Protein AF-A0ABD2LBG7-F1 (afdb_monomer_lite)

InterPro domains:
  IPR010255 Haem peroxidase superfamily [SSF48113] (36-144)
  IPR019791 Haem peroxidase, animal-type [PF03098] (40-119)
  IPR019791 Haem peroxidase, animal-type [PS50292] (1-147)
  IPR037120 Haem peroxidase domain superfamily, animal type [G3DSA:1.10.640.10] (30-147)

Radius of gyration: 28.67 Å; chains: 1; bounding box: 64×39×95 Å

Structure (mmCIF, N/CA/C/O backbone):
data_AF-A0ABD2LBG7-F1
#
_entry.id   AF-A0ABD2LBG7-F1
#
loop_
_atom_site.group_PDB
_atom_site.id
_atom_site.type_symbol
_atom_site.label_atom_id
_atom_site.label_alt_id
_atom_site.label_comp_id
_atom_site.label_asym_id
_atom_site.label_entity_id
_atom_site.label_seq_id
_atom_site.pdbx_PDB_ins_code
_atom_site.Cartn_x
_atom_site.Cartn_y
_atom_site.Cartn_z
_atom_site.occupancy
_atom_site.B_iso_or_equiv
_atom_site.auth_seq_id
_atom_site.auth_comp_id
_atom_site.auth_asym_id
_atom_site.auth_atom_id
_atom_site.pdbx_PDB_model_num
ATOM 1 N N . MET A 1 1 ? -43.133 27.975 64.925 1.00 41.06 1 MET A N 1
ATOM 2 C CA . MET A 1 1 ? -42.109 26.919 64.779 1.00 41.06 1 MET A CA 1
ATOM 3 C C . MET A 1 1 ? -42.081 26.501 63.318 1.00 41.06 1 MET A C 1
ATOM 5 O O . MET A 1 1 ? -42.948 25.755 62.894 1.00 41.06 1 MET A O 1
ATOM 9 N N . LEU A 1 2 ? -41.168 27.074 62.534 1.00 35.50 2 LEU A N 1
ATOM 10 C CA . LEU A 1 2 ? -40.948 26.740 61.125 1.00 35.50 2 LEU A CA 1
ATOM 11 C C . LEU A 1 2 ? -39.545 26.135 61.035 1.00 35.50 2 LEU A C 1
ATOM 13 O O . LEU A 1 2 ? -38.565 26.854 61.210 1.00 35.50 2 LEU A O 1
ATOM 17 N N . THR A 1 3 ? -39.436 24.826 60.824 1.00 44.94 3 THR A N 1
ATOM 18 C CA . THR A 1 3 ? -38.155 24.173 60.523 1.00 44.94 3 THR A CA 1
ATOM 19 C C . THR A 1 3 ? -37.988 24.130 59.010 1.00 44.94 3 THR A C 1
ATOM 21 O O . THR A 1 3 ? -38.699 23.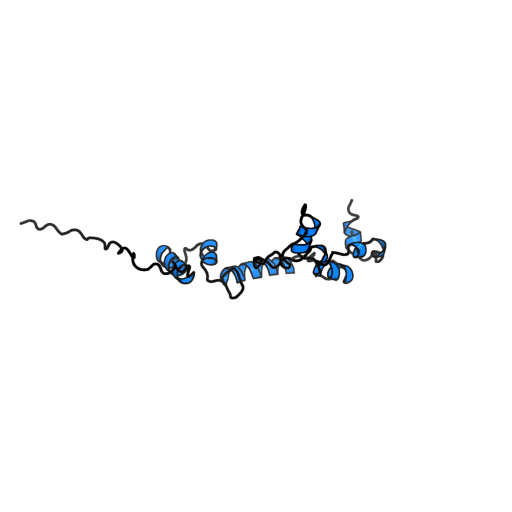397 58.326 1.00 44.94 3 THR A O 1
ATOM 24 N N . GLN A 1 4 ? -37.080 24.949 58.485 1.00 52.00 4 GLN A N 1
ATOM 25 C CA . GLN A 1 4 ? -36.645 24.884 57.089 1.00 52.00 4 GLN A CA 1
ATOM 26 C C . GLN A 1 4 ? -35.816 23.604 56.856 1.00 52.00 4 GLN A C 1
ATOM 28 O O . GLN A 1 4 ? -35.039 23.229 57.738 1.00 52.00 4 GLN A O 1
ATOM 33 N N . PRO A 1 5 ? -35.938 22.933 55.697 1.00 46.22 5 PRO A N 1
ATOM 34 C CA . PRO A 1 5 ? -35.075 21.811 55.349 1.00 46.22 5 PRO A CA 1
ATOM 35 C C . PRO A 1 5 ? -33.684 22.301 54.911 1.00 46.22 5 PRO A C 1
ATOM 37 O O . PRO A 1 5 ? -33.551 23.280 54.178 1.00 46.22 5 PRO A O 1
ATOM 40 N N . LEU A 1 6 ? -32.643 21.608 55.380 1.00 49.94 6 LEU A N 1
ATOM 41 C CA . LEU A 1 6 ? -31.240 21.843 55.021 1.00 49.94 6 LEU A CA 1
ATOM 42 C C . LEU A 1 6 ? -30.986 21.552 53.526 1.00 49.94 6 LEU A C 1
ATOM 44 O O . LEU A 1 6 ? -31.608 20.643 52.971 1.00 49.94 6 LEU A O 1
ATOM 48 N N . PRO A 1 7 ? -30.052 22.262 52.866 1.00 44.69 7 PRO A N 1
ATOM 49 C CA . PRO A 1 7 ? -29.740 22.027 51.460 1.00 44.69 7 PRO A CA 1
ATOM 50 C C . PRO A 1 7 ? -28.982 20.702 51.274 1.00 44.69 7 PRO A C 1
ATOM 52 O O . PRO A 1 7 ? -27.994 20.442 51.963 1.00 44.69 7 PRO A O 1
ATOM 55 N N . MET A 1 8 ? -29.406 19.885 50.301 1.00 45.09 8 MET A N 1
ATOM 56 C CA . MET A 1 8 ? -28.611 18.758 49.802 1.00 45.09 8 MET A CA 1
ATOM 57 C C . MET A 1 8 ? -27.360 19.308 49.111 1.00 45.09 8 MET A C 1
ATOM 59 O O . MET A 1 8 ? -27.427 19.845 48.005 1.00 45.09 8 MET A O 1
ATOM 63 N N . SER A 1 9 ? -26.207 19.178 49.759 1.00 44.44 9 SER A N 1
ATOM 64 C CA . SER A 1 9 ? -24.919 19.373 49.109 1.00 44.44 9 SER A CA 1
ATOM 65 C C . SER A 1 9 ? -24.646 18.177 48.194 1.00 44.44 9 SER A C 1
ATOM 67 O O . SER A 1 9 ? -24.593 17.030 48.636 1.00 44.44 9 SER A O 1
ATOM 69 N N . SER A 1 10 ? -24.484 18.432 46.895 1.00 43.97 10 SER A N 1
ATOM 70 C CA . SER A 1 10 ? -23.942 17.426 45.984 1.00 43.97 10 SER A CA 1
ATOM 71 C C . SER A 1 10 ? -22.507 17.078 46.409 1.00 43.97 10 SER A C 1
ATOM 73 O O . SER A 1 10 ? -21.751 17.966 46.832 1.00 43.97 10 SER A O 1
ATOM 75 N N . PRO A 1 11 ? -22.082 15.807 46.322 1.00 42.75 11 PRO A N 1
ATOM 76 C CA . PRO A 1 11 ? -20.692 15.480 46.570 1.00 42.75 11 PRO A CA 1
ATOM 77 C C . PRO A 1 11 ? -19.848 16.061 45.431 1.00 42.75 11 PRO A C 1
ATOM 79 O O . PRO A 1 11 ? -19.917 15.613 44.288 1.00 42.75 11 PRO A O 1
ATOM 82 N N . ARG A 1 12 ? -19.040 17.079 45.748 1.00 44.69 12 ARG A N 1
ATOM 83 C CA . ARG A 1 12 ? -17.967 17.545 44.864 1.00 44.69 12 ARG A CA 1
ATOM 84 C C . ARG A 1 12 ? -16.980 16.391 44.651 1.00 44.69 12 ARG A C 1
ATOM 86 O O . ARG A 1 12 ? -16.558 15.796 45.649 1.00 44.69 12 ARG A O 1
ATOM 93 N N . PRO A 1 13 ? -16.583 16.071 43.407 1.00 42.66 13 PRO A N 1
ATOM 94 C CA . PRO A 1 13 ? -15.550 15.073 43.181 1.00 42.66 13 PRO A CA 1
ATOM 95 C C . PRO A 1 13 ? -14.270 15.530 43.888 1.00 42.66 13 PRO A C 1
ATOM 97 O O . PRO A 1 13 ? -13.812 16.660 43.703 1.00 42.66 13 PRO A O 1
ATOM 100 N N . ARG A 1 14 ? -13.730 14.670 44.762 1.00 51.94 14 ARG A N 1
ATOM 101 C CA . ARG A 1 14 ? -12.458 14.933 45.441 1.00 51.94 14 ARG A CA 1
ATOM 102 C C . ARG A 1 14 ? -11.378 15.116 44.384 1.00 51.94 14 ARG A C 1
ATOM 104 O O . ARG A 1 14 ? -11.233 14.288 43.490 1.00 51.94 14 ARG A O 1
ATOM 111 N N . SER A 1 15 ? -10.609 16.184 44.538 1.00 42.59 15 SER A N 1
ATOM 112 C CA . SER A 1 15 ? -9.355 16.408 43.833 1.00 42.59 15 SER A CA 1
ATOM 113 C C . SER A 1 15 ? -8.446 15.189 43.995 1.00 42.59 15 SER A C 1
ATOM 115 O O . SER A 1 15 ? -7.925 14.939 45.084 1.00 42.59 15 SER A O 1
ATOM 117 N N . VAL A 1 16 ? -8.247 14.437 42.915 1.00 52.16 16 VAL A N 1
ATOM 118 C CA . VAL A 1 16 ? -7.185 13.432 42.821 1.00 52.16 16 VAL A CA 1
ATOM 119 C C . VAL A 1 16 ? -5.896 14.179 42.485 1.00 52.16 16 VAL A C 1
ATOM 121 O O . VAL A 1 16 ? -5.485 14.265 41.335 1.00 52.16 16 VAL A O 1
ATOM 124 N N . LEU A 1 17 ? -5.287 14.789 43.499 1.00 46.50 17 LEU A N 1
ATOM 125 C CA . LEU A 1 17 ? -3.921 15.304 43.435 1.00 46.50 17 LEU A CA 1
ATOM 126 C C . LEU A 1 17 ? -3.098 14.508 44.439 1.00 46.50 17 LEU A C 1
ATOM 128 O O . LEU A 1 17 ? -3.172 14.741 45.642 1.00 46.50 17 LEU A O 1
ATOM 132 N N . GLY A 1 18 ? -2.369 13.516 43.932 1.00 39.38 18 GLY A N 1
ATOM 133 C CA . GLY A 1 18 ? -1.541 12.656 44.767 1.00 39.38 18 GLY A CA 1
ATOM 134 C C . GLY A 1 18 ? -1.077 11.379 44.081 1.00 39.38 18 GLY A C 1
ATOM 135 O O . GLY A 1 18 ? -1.353 10.310 44.599 1.00 39.38 18 GLY A O 1
ATOM 136 N N . THR A 1 19 ? -0.425 11.503 42.921 1.00 35.03 19 THR A N 1
ATOM 137 C CA . THR A 1 19 ? 0.707 10.675 42.456 1.00 35.03 19 THR A CA 1
ATOM 138 C C . THR A 1 19 ? 1.022 11.077 41.021 1.00 35.03 19 THR A C 1
ATOM 140 O O . THR A 1 19 ? 0.230 10.811 40.119 1.00 35.03 19 THR A O 1
ATOM 143 N N . GLU A 1 20 ? 2.197 11.656 40.787 1.00 46.88 20 GLU A N 1
ATOM 144 C CA . GLU A 1 20 ? 2.800 11.737 39.455 1.00 46.88 20 GLU A CA 1
ATOM 145 C C . GLU A 1 20 ? 3.270 10.346 39.003 1.00 46.88 20 GLU A C 1
ATOM 147 O O . GLU A 1 20 ? 4.453 10.036 38.894 1.00 46.88 20 GLU A O 1
ATOM 152 N N . ARG A 1 21 ? 2.309 9.458 38.761 1.00 44.53 21 ARG A N 1
ATOM 153 C CA . ARG A 1 21 ? 2.499 8.269 37.944 1.00 44.53 21 ARG A CA 1
ATOM 154 C C . ARG A 1 21 ? 1.680 8.521 36.703 1.00 44.53 21 ARG A C 1
ATOM 156 O O . ARG A 1 21 ? 0.461 8.494 36.792 1.00 44.53 21 ARG A O 1
ATOM 163 N N . SER A 1 22 ? 2.385 8.843 35.615 1.00 44.97 22 SER A N 1
ATOM 164 C CA . SER A 1 22 ? 1.952 8.769 34.217 1.00 44.97 22 SER A CA 1
ATOM 165 C C . SER A 1 22 ? 0.453 8.521 34.082 1.00 44.97 22 SER A C 1
ATOM 167 O O . SER A 1 22 ? 0.008 7.398 34.321 1.00 44.97 22 SER A O 1
ATOM 169 N N . LEU A 1 23 ? -0.303 9.563 33.715 1.00 48.47 23 LEU A N 1
ATOM 170 C CA . LEU A 1 23 ? -1.633 9.418 33.129 1.00 48.47 23 LEU A CA 1
ATOM 171 C C . LEU A 1 23 ? -1.524 8.344 32.053 1.00 48.47 23 LEU A C 1
ATOM 173 O O . LEU A 1 23 ? -1.056 8.587 30.941 1.00 48.47 23 LEU A O 1
ATOM 177 N N . ARG A 1 24 ? -1.854 7.120 32.442 1.00 52.84 24 ARG A N 1
ATOM 178 C CA . ARG A 1 24 ? -1.805 5.974 31.570 1.00 52.84 24 ARG A CA 1
ATOM 179 C C . ARG A 1 24 ? -2.932 6.225 30.597 1.00 52.84 24 ARG A C 1
ATOM 181 O O . ARG A 1 24 ? -4.097 6.267 30.982 1.00 52.84 24 ARG A O 1
ATOM 188 N N . THR A 1 25 ? -2.570 6.457 29.349 1.00 56.75 25 THR A N 1
ATOM 189 C CA . THR A 1 25 ? -3.454 6.479 28.188 1.00 56.75 25 THR A CA 1
ATOM 190 C C . THR A 1 25 ? -4.012 5.073 27.946 1.00 56.75 25 THR A C 1
ATOM 192 O O . THR A 1 25 ? -3.853 4.487 26.878 1.00 56.75 25 THR A O 1
ATOM 195 N N . ASP A 1 26 ? -4.620 4.470 28.967 1.00 70.56 26 ASP A N 1
ATOM 196 C CA . ASP A 1 26 ? -5.251 3.172 28.848 1.00 70.56 26 ASP A CA 1
ATOM 197 C C . ASP A 1 26 ? -6.556 3.387 28.081 1.00 70.56 26 ASP A C 1
ATOM 199 O O . ASP A 1 26 ? -7.552 3.855 28.631 1.00 70.56 26 ASP A O 1
ATOM 203 N N . ALA A 1 27 ? -6.538 3.031 26.796 1.00 70.56 27 ALA A N 1
ATOM 204 C CA . ALA A 1 27 ? -7.692 2.993 25.893 1.00 70.56 27 ALA A CA 1
ATOM 205 C C . ALA A 1 27 ? -8.957 2.415 26.568 1.00 70.56 27 ALA A C 1
ATOM 207 O O . ALA A 1 27 ? -10.061 2.920 26.399 1.00 70.56 27 ALA A O 1
ATOM 208 N N . PHE A 1 28 ? -8.766 1.421 27.442 1.00 74.69 28 PHE A N 1
ATOM 209 C CA . PHE A 1 28 ? -9.814 0.824 28.267 1.00 74.69 28 PHE A CA 1
ATOM 210 C C . PHE A 1 28 ? -10.516 1.818 29.207 1.00 74.69 28 PHE A C 1
ATOM 212 O O . PHE A 1 28 ? -11.741 1.829 29.289 1.00 74.69 28 PHE A O 1
ATOM 219 N N . PHE A 1 29 ? -9.757 2.661 29.910 1.00 80.25 29 PHE A N 1
ATOM 220 C CA . PHE A 1 29 ? -10.312 3.621 30.866 1.00 80.25 29 PHE A CA 1
ATOM 221 C C . PHE A 1 29 ? -11.075 4.736 30.146 1.00 80.25 29 PHE A C 1
ATOM 223 O O . PHE A 1 29 ? -12.136 5.161 30.599 1.00 80.25 29 PHE A O 1
ATOM 230 N N . LEU A 1 30 ? -10.553 5.172 28.996 1.00 79.38 30 LEU A N 1
ATOM 231 C CA . LEU A 1 30 ? -11.195 6.179 28.158 1.00 79.38 30 LEU A CA 1
ATOM 232 C C . LEU A 1 30 ? -12.498 5.653 27.545 1.00 79.38 30 LEU A C 1
ATOM 234 O O . LEU A 1 30 ? -13.516 6.336 27.616 1.00 79.38 30 LEU A O 1
ATOM 238 N N . PHE A 1 31 ? -12.490 4.427 27.015 1.00 80.75 31 PHE A N 1
AT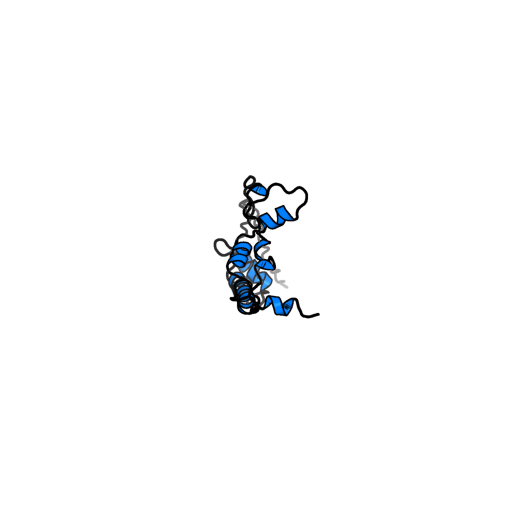OM 239 C CA . PHE A 1 31 ? -13.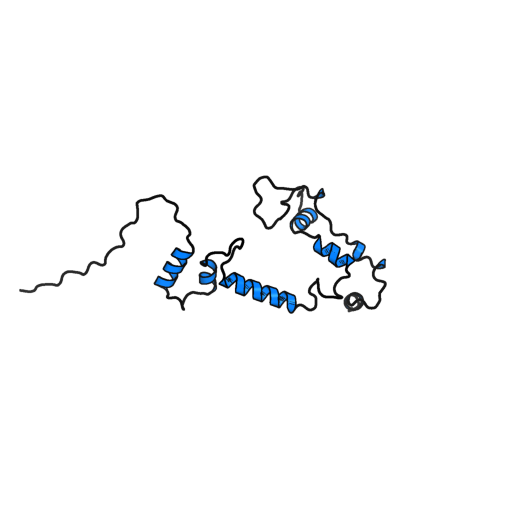694 3.772 26.509 1.00 80.75 31 PHE A CA 1
ATOM 240 C C . PHE A 1 31 ? -14.756 3.646 27.607 1.00 80.75 31 PHE A C 1
ATOM 242 O O . PHE A 1 31 ? -15.886 4.084 27.418 1.00 80.75 31 PHE A O 1
ATOM 249 N N . GLN A 1 32 ? -14.384 3.151 28.793 1.00 81.25 32 GLN A N 1
ATOM 250 C CA . GLN A 1 32 ? -15.310 3.026 29.922 1.00 81.25 32 GLN A CA 1
ATOM 251 C C . GLN A 1 32 ? -15.917 4.375 30.335 1.00 81.25 32 GLN A C 1
ATOM 253 O O . GLN A 1 32 ? -17.112 4.449 30.626 1.00 81.25 32 GLN A O 1
ATOM 258 N N . LEU A 1 33 ? -15.111 5.441 30.356 1.00 84.06 33 LEU A N 1
ATOM 259 C CA . LEU A 1 33 ? -15.574 6.785 30.685 1.00 84.06 33 LEU A CA 1
ATOM 260 C C . LEU A 1 33 ? -16.593 7.290 29.655 1.00 84.06 33 LEU A C 1
ATOM 262 O O . LEU A 1 33 ? -17.676 7.721 30.038 1.00 84.06 33 LEU A O 1
ATOM 266 N N . ILE A 1 34 ? -16.275 7.194 28.360 1.00 83.31 34 ILE A N 1
ATOM 267 C CA . ILE A 1 34 ? -17.156 7.648 27.271 1.00 83.31 34 ILE A CA 1
ATOM 268 C C . ILE A 1 34 ? -18.480 6.875 27.297 1.00 83.31 34 ILE A C 1
ATOM 270 O O . ILE A 1 34 ? -19.549 7.486 27.294 1.00 83.31 34 ILE A O 1
ATOM 274 N N . CYS A 1 35 ? -18.421 5.548 27.429 1.00 83.38 35 CYS A N 1
ATOM 275 C CA . CYS A 1 35 ? -19.603 4.695 27.555 1.00 83.38 35 CYS A CA 1
ATOM 276 C C . CYS A 1 35 ? -20.461 5.052 28.774 1.00 83.38 35 CYS A C 1
ATOM 278 O O . CYS A 1 35 ? -21.681 4.936 28.709 1.00 83.38 35 CYS A O 1
ATOM 280 N N . SER A 1 36 ? -19.853 5.503 29.876 1.00 85.19 36 SER A N 1
ATOM 281 C CA . SER A 1 36 ? -20.588 5.920 31.073 1.00 85.19 36 SER A CA 1
ATOM 282 C C . SER A 1 36 ? -21.305 7.265 30.916 1.00 85.19 36 SER A C 1
ATOM 284 O O . SER A 1 36 ? -22.291 7.483 31.616 1.00 85.19 36 SER A O 1
ATOM 286 N N . PHE A 1 37 ? -20.810 8.172 30.069 1.00 84.12 37 PHE A N 1
ATOM 287 C CA . PHE A 1 37 ? -21.421 9.491 29.856 1.00 84.12 37 PHE A CA 1
ATOM 288 C C . PHE A 1 37 ? -22.525 9.470 28.798 1.00 84.12 37 PHE A C 1
ATOM 290 O O . PHE A 1 37 ? -23.550 10.118 28.989 1.00 84.12 37 PHE A O 1
ATOM 297 N N . TYR A 1 38 ? -22.309 8.740 27.703 1.00 84.06 38 TYR A N 1
ATOM 298 C CA . TYR A 1 38 ? -23.206 8.744 26.544 1.00 84.06 38 TYR A CA 1
ATOM 299 C C . TYR A 1 38 ? -24.040 7.465 26.416 1.00 84.06 38 TYR A C 1
ATOM 301 O O . TYR A 1 38 ? -25.082 7.484 25.783 1.00 84.06 38 TYR A O 1
ATOM 309 N N . GLY A 1 39 ? -23.632 6.360 27.047 1.00 84.19 39 GLY A N 1
ATOM 310 C CA . GLY A 1 39 ? -24.199 5.040 26.773 1.00 84.19 39 GLY A CA 1
ATOM 311 C C . GLY A 1 39 ? -23.555 4.386 25.546 1.00 84.19 39 GLY A C 1
ATOM 312 O O . GLY A 1 39 ? -22.988 5.051 24.687 1.00 84.19 39 GLY A O 1
ATOM 313 N N . LEU A 1 40 ? -23.609 3.053 25.468 1.00 81.75 40 LEU A N 1
ATOM 314 C CA . LEU A 1 40 ? -22.897 2.287 24.431 1.00 81.75 40 LEU A CA 1
ATOM 315 C C . LEU A 1 40 ? -23.407 2.547 23.006 1.00 81.75 40 LEU A C 1
ATOM 317 O O . LEU A 1 40 ? -22.629 2.479 22.062 1.00 81.75 40 LEU A O 1
ATOM 321 N N . ASN A 1 41 ? -24.704 2.816 22.854 1.00 87.62 41 ASN A N 1
ATOM 322 C CA . ASN A 1 41 ? -25.349 2.917 21.544 1.00 87.62 41 ASN A CA 1
ATOM 323 C C . ASN A 1 41 ? -25.262 4.320 20.926 1.00 87.62 41 ASN A C 1
ATOM 325 O O . ASN A 1 41 ? -25.553 4.465 19.743 1.00 87.62 41 ASN A O 1
ATOM 329 N N . ASP A 1 42 ? -24.843 5.319 21.704 1.00 90.56 42 ASP A N 1
ATOM 330 C CA . ASP A 1 42 ? -24.787 6.723 21.281 1.00 90.56 42 ASP A CA 1
ATOM 331 C C . ASP A 1 42 ? -23.348 7.185 20.984 1.00 90.56 42 ASP A C 1
ATOM 333 O O . ASP A 1 42 ? -23.085 8.374 20.807 1.00 90.56 42 ASP A O 1
ATOM 337 N N . ILE A 1 43 ? -22.391 6.251 20.936 1.00 88.75 43 ILE A N 1
ATOM 338 C CA . ILE A 1 43 ? -21.000 6.541 20.577 1.00 88.75 43 ILE A CA 1
ATOM 339 C C . ILE A 1 43 ? -20.848 6.491 19.060 1.00 88.75 43 ILE A C 1
ATOM 341 O O . ILE A 1 43 ? -21.044 5.448 18.435 1.00 88.75 43 ILE A O 1
ATOM 345 N N . ASP A 1 44 ? -20.401 7.600 18.476 1.00 91.06 44 ASP A N 1
ATOM 346 C CA . ASP A 1 44 ? -20.021 7.652 17.068 1.00 91.06 44 ASP A CA 1
ATOM 347 C C . ASP A 1 44 ? -18.948 6.608 16.741 1.00 91.06 44 ASP A C 1
ATOM 349 O O . ASP A 1 44 ? -17.919 6.521 17.417 1.00 91.06 44 ASP A O 1
ATOM 353 N N . LEU A 1 45 ? -19.130 5.883 15.631 1.00 92.75 45 LEU A N 1
ATOM 354 C CA . LEU A 1 45 ? -18.189 4.861 15.153 1.00 92.75 45 LEU A CA 1
ATOM 355 C C . LEU A 1 45 ? -16.740 5.361 15.119 1.00 92.75 45 LEU A C 1
ATOM 357 O O . LEU A 1 45 ? -15.819 4.628 15.476 1.00 92.75 45 LEU A O 1
ATOM 361 N N . TYR A 1 46 ? -16.534 6.606 14.683 1.00 92.81 46 TYR A N 1
ATOM 362 C CA . TYR A 1 46 ? -15.197 7.178 14.583 1.00 92.81 46 TYR A CA 1
ATOM 363 C C . TYR A 1 46 ? -14.532 7.316 15.959 1.00 92.81 46 TYR A C 1
ATOM 365 O O . TYR A 1 46 ? -13.390 6.903 16.143 1.00 92.81 46 TYR A O 1
ATOM 373 N N . VAL A 1 47 ? -15.268 7.847 16.939 1.00 90.62 47 VAL A N 1
ATOM 374 C CA . VAL A 1 47 ? -14.783 7.999 18.315 1.00 90.62 47 VAL A CA 1
ATOM 375 C C . VAL A 1 47 ? -14.566 6.626 18.940 1.00 90.62 47 VAL A C 1
ATOM 377 O O . VAL A 1 47 ? -13.481 6.369 19.457 1.00 90.62 47 VAL A O 1
ATOM 380 N N . GLY A 1 48 ? -15.553 5.732 18.828 1.00 89.56 48 GLY A N 1
ATOM 381 C CA . GLY A 1 48 ? -15.495 4.370 19.355 1.00 89.56 48 GLY A CA 1
ATOM 382 C C . GLY A 1 48 ? -14.281 3.598 18.843 1.00 89.56 48 GLY A C 1
ATOM 383 O O . GLY A 1 48 ? -13.508 3.075 19.640 1.00 89.56 48 GLY A O 1
ATOM 384 N N . GLY A 1 49 ? -14.044 3.603 17.530 1.00 91.75 49 GLY A N 1
ATOM 385 C CA . GLY A 1 49 ? -12.909 2.895 16.937 1.00 91.75 49 GLY A CA 1
ATOM 386 C C . GLY A 1 49 ? -11.539 3.483 17.299 1.00 91.75 49 GLY A C 1
ATOM 387 O O . GLY A 1 49 ? -10.565 2.735 17.386 1.00 91.75 49 GLY A O 1
ATOM 388 N N . LEU A 1 50 ? -11.439 4.795 17.552 1.00 90.38 50 LEU A N 1
ATOM 389 C CA . LEU A 1 50 ? -10.185 5.435 17.980 1.00 90.38 50 LEU A CA 1
ATOM 390 C C . LEU A 1 50 ? -9.801 5.108 19.425 1.00 90.38 50 LEU A C 1
ATOM 392 O O . LEU A 1 50 ? -8.614 5.101 19.752 1.00 90.38 50 LEU A O 1
ATOM 396 N N . VAL A 1 51 ? -10.787 4.872 20.291 1.00 90.25 51 VAL A N 1
ATOM 397 C CA . VAL A 1 51 ? -10.547 4.572 21.710 1.00 90.25 51 VAL A CA 1
ATOM 398 C C . VAL A 1 51 ? -10.416 3.076 21.989 1.00 90.25 51 VAL A C 1
ATOM 400 O O . VAL A 1 51 ? -10.155 2.687 23.126 1.00 90.25 51 VAL A O 1
ATOM 403 N N . GLU A 1 52 ? -10.568 2.222 20.978 1.00 89.31 52 GLU A N 1
ATOM 404 C CA . GLU A 1 52 ? -10.261 0.802 21.105 1.00 89.31 52 GLU A CA 1
ATOM 405 C C . GLU A 1 52 ? -8.763 0.566 21.305 1.00 89.31 52 GLU A C 1
ATOM 407 O O . GLU A 1 52 ? -7.899 1.246 20.749 1.00 89.31 52 GLU A O 1
ATOM 412 N N . LYS A 1 53 ? -8.433 -0.471 22.077 1.00 90.62 53 LYS A N 1
ATOM 413 C CA . LYS A 1 53 ? -7.046 -0.909 22.226 1.00 90.62 53 LYS A CA 1
ATOM 414 C C . LYS A 1 53 ? -6.532 -1.464 20.887 1.00 90.62 53 LYS A C 1
ATOM 416 O O . LYS A 1 53 ? -7.148 -2.398 20.369 1.00 90.62 53 LYS A O 1
ATOM 421 N N . PRO A 1 54 ? -5.384 -0.987 20.368 1.00 92.50 54 PRO A N 1
ATOM 422 C CA . PRO A 1 54 ? -4.811 -1.532 19.145 1.00 92.50 54 PRO A CA 1
ATOM 423 C C . PRO A 1 54 ? -4.483 -3.026 19.246 1.00 92.50 54 PRO A C 1
ATOM 425 O O . PRO A 1 54 ? -4.062 -3.515 20.302 1.00 92.50 54 PRO A O 1
ATOM 428 N N . LEU A 1 55 ? -4.637 -3.744 18.131 1.00 93.75 55 LEU A N 1
ATOM 429 C CA . LEU A 1 55 ? -4.146 -5.119 18.002 1.00 93.75 55 LEU A CA 1
ATOM 430 C C . LEU A 1 55 ? -2.608 -5.154 18.077 1.00 93.75 55 LEU A C 1
ATOM 432 O O . LEU A 1 55 ? -1.927 -4.167 17.796 1.00 93.75 55 LEU A O 1
ATOM 436 N N . ILE A 1 56 ? -2.038 -6.306 18.446 1.00 93.38 56 ILE A N 1
ATOM 437 C CA . ILE A 1 56 ? -0.580 -6.476 18.547 1.00 93.38 56 ILE A CA 1
ATOM 438 C C . ILE A 1 56 ? 0.059 -6.198 17.180 1.00 93.38 56 ILE A C 1
ATOM 440 O O . ILE A 1 56 ? -0.252 -6.866 16.199 1.00 93.38 56 ILE A O 1
ATOM 444 N N . GLY A 1 57 ? 0.954 -5.208 17.125 1.00 90.00 57 GLY A N 1
ATOM 445 C CA . GLY A 1 57 ? 1.630 -4.797 15.890 1.00 90.00 57 GLY A CA 1
ATOM 446 C C . GLY A 1 57 ? 0.785 -3.939 14.940 1.00 90.00 57 GLY A C 1
ATOM 447 O O . GLY A 1 57 ? 1.260 -3.611 13.856 1.00 90.00 57 GLY A O 1
ATOM 448 N N . ALA A 1 58 ? -0.433 -3.552 15.327 1.00 91.88 58 ALA A N 1
ATOM 449 C CA . ALA A 1 58 ? -1.302 -2.671 14.556 1.00 91.88 58 ALA A CA 1
ATOM 450 C C . ALA A 1 58 ? -1.406 -1.279 15.193 1.00 91.88 58 ALA A C 1
ATOM 452 O O . ALA A 1 58 ? -1.073 -1.071 16.359 1.00 91.88 58 ALA A O 1
ATOM 453 N N . LEU A 1 59 ? -1.915 -0.323 14.415 1.00 92.12 59 LEU A N 1
ATOM 454 C CA . LEU A 1 59 ? -2.220 1.032 14.886 1.00 92.12 59 LEU A CA 1
ATOM 455 C C . LEU A 1 59 ? -3.689 1.213 15.290 1.00 92.12 59 LEU A C 1
ATOM 457 O O . LEU A 1 59 ? -4.037 2.239 15.861 1.00 92.12 59 LEU A O 1
ATOM 461 N N . VAL A 1 60 ? -4.543 0.234 14.985 1.00 95.00 60 VAL A N 1
ATOM 462 C CA . VAL A 1 60 ? -5.997 0.313 15.164 1.00 95.00 60 VAL A CA 1
ATOM 463 C C . VAL A 1 60 ? -6.528 -0.876 15.959 1.00 95.00 60 VAL A C 1
ATOM 465 O O . VAL A 1 60 ? -5.914 -1.950 15.981 1.00 95.00 60 VAL A O 1
ATOM 468 N N . GLY A 1 61 ? -7.664 -0.664 16.626 1.00 94.81 61 GLY A N 1
ATOM 469 C CA . GLY A 1 61 ? -8.397 -1.702 17.343 1.00 94.81 61 GLY A CA 1
ATOM 470 C C . GLY A 1 61 ? -9.170 -2.662 16.428 1.00 94.81 61 GLY A C 1
ATOM 471 O O . GLY A 1 61 ? -9.156 -2.501 15.202 1.00 94.81 61 GLY A O 1
ATOM 472 N N . PRO A 1 62 ? -9.823 -3.687 17.006 1.00 96.00 62 PRO A N 1
ATOM 473 C CA . PRO A 1 62 ? -10.542 -4.722 16.264 1.00 96.00 62 PRO A CA 1
ATOM 474 C C . PRO A 1 62 ? -11.588 -4.198 15.271 1.00 96.00 62 PRO A C 1
ATOM 476 O O . PRO A 1 62 ? -11.663 -4.709 14.152 1.00 96.00 62 PRO A O 1
ATOM 479 N N . THR A 1 63 ? -12.369 -3.179 15.637 1.00 95.62 63 THR A N 1
ATOM 480 C CA . THR A 1 63 ? -13.462 -2.675 14.792 1.00 95.62 63 THR A CA 1
ATOM 481 C C . THR A 1 63 ? -12.916 -2.010 13.538 1.00 95.62 63 THR A C 1
ATOM 483 O O . THR A 1 63 ? -13.290 -2.372 12.422 1.00 95.62 63 THR A O 1
ATOM 486 N N . PHE A 1 64 ? -11.961 -1.090 13.686 1.00 97.50 64 PHE A N 1
ATOM 487 C CA . PHE A 1 64 ? -11.308 -0.465 12.537 1.00 97.50 64 PHE A CA 1
ATOM 488 C C . PHE A 1 64 ? -10.453 -1.446 11.738 1.00 97.50 64 PHE A C 1
ATOM 490 O O . PHE A 1 64 ? -10.437 -1.348 10.515 1.00 97.50 64 PHE A O 1
ATOM 497 N N . ALA A 1 65 ? -9.799 -2.425 12.372 1.00 97.69 65 ALA A N 1
ATOM 498 C CA . ALA A 1 65 ? -9.097 -3.480 11.643 1.00 97.69 65 ALA A CA 1
ATOM 499 C C . ALA A 1 65 ? -10.050 -4.265 10.723 1.00 97.69 65 ALA A C 1
ATOM 501 O O . ALA A 1 65 ? -9.713 -4.516 9.566 1.00 97.69 65 ALA A O 1
ATOM 502 N N . CYS A 1 66 ? -11.251 -4.597 11.212 1.00 98.00 66 CYS A N 1
ATOM 503 C CA . CYS A 1 66 ? -12.291 -5.260 10.427 1.00 98.00 66 CYS A CA 1
ATOM 504 C C . CYS A 1 66 ? -12.766 -4.381 9.261 1.00 98.00 66 CYS A C 1
ATOM 506 O O . CYS A 1 66 ? -12.702 -4.805 8.109 1.00 98.00 66 CYS A O 1
ATOM 508 N N . ILE A 1 67 ? -13.173 -3.140 9.543 1.00 98.38 67 ILE A N 1
ATOM 509 C CA . ILE A 1 67 ? -13.731 -2.225 8.535 1.00 98.38 67 ILE A CA 1
ATOM 510 C C . ILE A 1 67 ? -12.694 -1.885 7.458 1.00 98.38 67 ILE A C 1
ATOM 512 O O . ILE A 1 67 ? -12.978 -2.004 6.267 1.00 98.38 67 ILE A O 1
ATOM 516 N N . ILE A 1 68 ? -11.480 -1.491 7.858 1.00 98.25 68 ILE A N 1
ATOM 517 C CA . ILE A 1 68 ? -10.401 -1.140 6.925 1.00 98.25 68 ILE A CA 1
ATOM 518 C C . ILE A 1 68 ? -9.991 -2.372 6.113 1.00 98.25 68 ILE A C 1
ATOM 520 O O . ILE A 1 68 ? -9.831 -2.280 4.896 1.00 98.25 68 I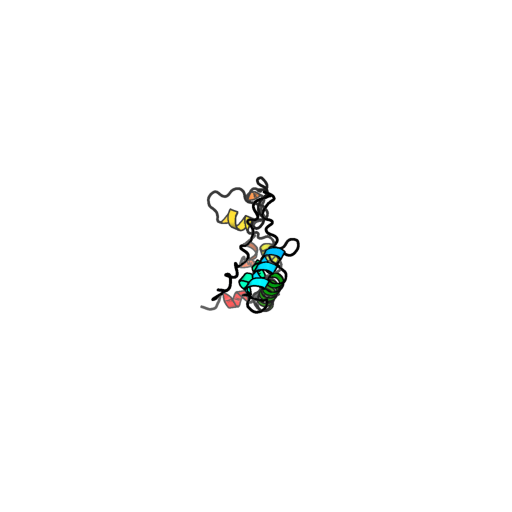LE A O 1
ATOM 524 N N . GLY A 1 69 ? -9.841 -3.529 6.765 1.00 98.12 69 GLY A N 1
ATOM 525 C CA . GLY A 1 69 ? -9.445 -4.772 6.110 1.00 98.12 69 GLY A CA 1
ATOM 526 C C . GLY A 1 69 ? -10.466 -5.251 5.079 1.00 98.12 69 GLY A C 1
ATOM 527 O O . GLY A 1 69 ? -10.090 -5.558 3.947 1.00 98.12 69 GLY A O 1
ATOM 528 N N . ASP A 1 70 ? -11.752 -5.273 5.438 1.00 98.56 70 ASP A N 1
ATOM 529 C CA . ASP A 1 70 ? -12.831 -5.662 4.527 1.00 98.56 70 ASP A CA 1
ATOM 530 C C . ASP A 1 70 ? -12.946 -4.682 3.353 1.00 98.56 70 ASP A C 1
ATOM 532 O O . ASP A 1 70 ? -13.000 -5.105 2.197 1.00 98.56 70 ASP A O 1
ATOM 536 N N . GLN A 1 71 ? -12.878 -3.372 3.613 1.00 98.62 71 GLN A N 1
ATOM 537 C CA . GLN A 1 71 ? -12.943 -2.371 2.552 1.00 98.62 71 GLN A CA 1
ATOM 538 C C . GLN A 1 71 ? -11.761 -2.478 1.580 1.00 98.62 71 GLN A C 1
ATOM 540 O O . GLN A 1 71 ? -11.975 -2.499 0.368 1.00 98.62 71 GLN A O 1
ATOM 545 N N . LEU A 1 72 ? -10.522 -2.586 2.075 1.00 98.44 72 LEU A N 1
ATOM 546 C CA . LEU A 1 72 ? -9.342 -2.733 1.215 1.00 98.44 72 LEU A CA 1
ATOM 547 C C . LEU A 1 72 ? -9.376 -4.041 0.418 1.00 98.44 72 LEU A C 1
ATOM 549 O O . LEU A 1 72 ? -9.011 -4.048 -0.758 1.00 98.44 72 LEU A O 1
ATOM 553 N N . LYS A 1 73 ? -9.857 -5.135 1.025 1.00 98.56 73 LYS A N 1
ATOM 554 C CA . LYS A 1 73 ? -10.052 -6.413 0.334 1.00 98.56 73 LYS A CA 1
ATOM 555 C C . LYS A 1 73 ? -11.055 -6.276 -0.809 1.00 98.56 73 LYS A C 1
ATOM 557 O O . LYS A 1 73 ? -10.744 -6.678 -1.924 1.00 98.56 73 LYS A O 1
ATOM 562 N N . ARG A 1 74 ? -12.229 -5.691 -0.559 1.00 98.56 74 ARG A N 1
ATOM 563 C CA . ARG A 1 74 ? -13.257 -5.488 -1.593 1.00 98.56 74 ARG A CA 1
ATOM 564 C C . ARG A 1 74 ? -12.765 -4.585 -2.718 1.00 98.56 74 ARG A C 1
ATOM 566 O O . ARG A 1 74 ? -13.029 -4.884 -3.876 1.00 98.56 74 ARG A O 1
ATOM 573 N N . THR A 1 75 ? -12.025 -3.524 -2.394 1.00 98.44 75 THR A N 1
ATOM 574 C CA . THR A 1 75 ? -11.423 -2.641 -3.403 1.00 98.44 75 THR A CA 1
ATOM 575 C C . THR A 1 75 ? -10.430 -3.399 -4.282 1.00 98.44 75 THR A C 1
ATOM 577 O O . THR A 1 75 ? -10.469 -3.253 -5.497 1.00 98.44 75 THR A O 1
ATOM 580 N N . ARG A 1 76 ? -9.575 -4.240 -3.690 1.00 98.25 76 ARG A N 1
ATOM 581 C CA . ARG A 1 76 ? -8.640 -5.088 -4.437 1.00 98.25 76 ARG A CA 1
ATOM 582 C C . ARG A 1 76 ? -9.367 -6.101 -5.322 1.00 98.25 76 ARG A C 1
ATOM 584 O O . ARG A 1 76 ? -9.101 -6.173 -6.513 1.00 98.25 76 ARG A O 1
ATOM 591 N N . ASP A 1 77 ? -10.257 -6.891 -4.725 1.00 98.12 77 ASP A N 1
ATOM 592 C CA . ASP A 1 77 ? -10.918 -8.021 -5.389 1.00 98.12 77 ASP A CA 1
ATOM 593 C C . ASP A 1 77 ? -11.927 -7.543 -6.455 1.00 98.12 77 ASP A C 1
ATOM 595 O O . ASP A 1 77 ? -12.193 -8.252 -7.423 1.00 98.12 77 ASP A O 1
ATOM 599 N N . GLY A 1 78 ? -12.486 -6.338 -6.289 1.00 98.00 78 GLY A N 1
ATOM 600 C CA . GLY A 1 78 ? -13.411 -5.707 -7.231 1.00 98.00 78 GLY A CA 1
ATOM 601 C C . GLY A 1 78 ? -12.741 -4.912 -8.356 1.00 98.00 78 GLY A C 1
ATOM 602 O O . GLY A 1 78 ? -13.422 -4.519 -9.305 1.00 98.00 78 GLY A O 1
ATOM 603 N N . ASP A 1 79 ? -11.430 -4.668 -8.286 1.00 97.94 79 ASP A N 1
ATOM 604 C CA . ASP A 1 79 ? -10.706 -3.947 -9.328 1.00 97.94 79 ASP A CA 1
ATOM 605 C C . ASP A 1 79 ? -10.271 -4.900 -10.447 1.00 97.94 79 ASP A C 1
ATOM 607 O O . ASP A 1 79 ? -9.334 -5.694 -10.322 1.00 97.94 79 ASP A O 1
ATOM 611 N N . ARG A 1 80 ? -10.934 -4.777 -11.601 1.00 96.12 80 ARG A N 1
ATOM 612 C CA . ARG A 1 80 ? -10.587 -5.525 -12.816 1.00 96.12 80 ARG A CA 1
ATOM 613 C C . ARG A 1 80 ? -9.125 -5.323 -13.225 1.00 96.12 80 ARG A C 1
ATOM 615 O O . ARG A 1 80 ? -8.524 -6.241 -13.780 1.00 96.12 80 ARG A O 1
ATOM 622 N N . PHE A 1 81 ? -8.567 -4.146 -12.964 1.00 96.38 81 PHE A N 1
ATOM 623 C CA . PHE A 1 81 ? -7.209 -3.755 -13.327 1.00 96.38 81 PHE A CA 1
ATOM 624 C C . PHE A 1 81 ? -6.215 -3.873 -12.173 1.00 96.38 81 PHE A C 1
ATOM 626 O O . PHE A 1 81 ? -5.098 -3.359 -12.289 1.00 96.38 81 PHE A O 1
ATOM 633 N N . TYR A 1 82 ? -6.577 -4.572 -11.091 1.00 97.44 82 TYR A N 1
ATOM 634 C CA . TYR A 1 82 ? -5.645 -4.822 -10.004 1.00 97.44 82 TYR A CA 1
ATOM 635 C C . TYR A 1 82 ? -4.349 -5.429 -10.551 1.00 97.44 82 TYR A C 1
ATOM 637 O O . TYR A 1 82 ? -4.371 -6.387 -11.322 1.00 97.44 82 TYR A O 1
ATOM 645 N N . TYR A 1 83 ? -3.208 -4.851 -10.178 1.00 96.19 83 TYR A N 1
ATOM 646 C CA . TYR A 1 83 ? -1.932 -5.090 -10.860 1.00 96.19 83 TYR A CA 1
ATOM 647 C C . TYR A 1 83 ? -1.437 -6.547 -10.801 1.00 96.19 83 TYR A C 1
ATOM 649 O O . TYR A 1 83 ? -0.629 -6.952 -11.634 1.00 96.19 83 TYR A O 1
ATOM 657 N N . GLU A 1 84 ? -1.905 -7.346 -9.839 1.00 96.25 84 GLU A N 1
ATOM 658 C CA . GLU A 1 84 ? -1.573 -8.775 -9.760 1.00 96.25 84 GLU A CA 1
ATOM 659 C C . GLU A 1 84 ? -2.531 -9.672 -10.558 1.00 96.25 84 GLU A C 1
ATOM 661 O O . GLU A 1 84 ? -2.285 -10.874 -10.666 1.00 96.25 84 GLU A O 1
ATOM 666 N N . ASN A 1 85 ? -3.610 -9.123 -11.128 1.00 95.38 85 ASN A N 1
ATOM 667 C CA . ASN A 1 85 ? -4.551 -9.906 -11.918 1.00 95.38 85 ASN A CA 1
ATOM 668 C C . ASN A 1 85 ? -3.874 -10.449 -13.192 1.00 95.38 85 ASN A C 1
ATOM 670 O O . ASN A 1 85 ? -3.105 -9.734 -13.853 1.00 95.38 85 ASN A O 1
ATOM 674 N N . PRO A 1 86 ? -4.184 -11.697 -13.596 1.00 92.69 86 PRO A N 1
ATOM 675 C CA . PRO A 1 86 ? -3.650 -12.277 -14.820 1.00 92.69 86 PRO A CA 1
ATOM 676 C C . PRO A 1 86 ? -3.941 -11.407 -16.047 1.00 92.69 86 PRO A C 1
ATOM 678 O O . PRO A 1 86 ? -5.067 -10.965 -16.262 1.00 92.69 86 PRO A O 1
ATOM 681 N N . GLY A 1 87 ? -2.922 -11.185 -16.875 1.00 88.25 87 GLY A N 1
ATOM 682 C CA . GLY A 1 87 ? -3.054 -10.431 -18.124 1.00 88.25 87 GLY A CA 1
ATOM 683 C C . GLY A 1 87 ? -2.948 -8.907 -17.992 1.00 88.25 87 GLY A C 1
ATOM 684 O O . GLY A 1 87 ? -2.891 -8.249 -19.027 1.00 88.25 87 GLY A O 1
ATOM 685 N N . ILE A 1 88 ? -2.864 -8.343 -16.777 1.00 92.12 88 ILE A N 1
ATOM 686 C CA . ILE A 1 88 ? -2.602 -6.903 -16.584 1.00 92.12 88 ILE A CA 1
ATOM 687 C C . ILE A 1 88 ? -1.126 -6.579 -16.832 1.00 92.12 88 ILE A C 1
ATOM 689 O O . ILE A 1 88 ? -0.802 -5.709 -17.639 1.00 92.12 88 ILE A O 1
ATOM 693 N N . PHE A 1 89 ? -0.230 -7.325 -16.184 1.00 92.69 89 PHE A N 1
ATOM 694 C CA . PHE A 1 89 ? 1.213 -7.243 -16.395 1.00 92.69 89 PHE A CA 1
ATOM 695 C C . PHE A 1 89 ? 1.786 -8.617 -16.746 1.00 92.69 89 PHE A C 1
ATOM 697 O O . PHE A 1 89 ? 1.299 -9.656 -16.295 1.00 92.69 89 PHE A O 1
ATOM 704 N N . SER A 1 90 ? 2.853 -8.629 -17.548 1.00 92.62 90 SER A N 1
ATOM 705 C CA . SER A 1 90 ? 3.668 -9.835 -17.732 1.00 92.62 90 SER A CA 1
ATOM 706 C C . SER A 1 90 ? 4.379 -10.213 -16.428 1.00 92.62 90 SER A C 1
ATOM 708 O O . SER A 1 90 ? 4.599 -9.368 -15.560 1.00 92.62 90 SER A O 1
ATOM 710 N N . SER A 1 91 ? 4.814 -11.467 -16.301 1.00 93.81 91 SER A N 1
ATOM 711 C CA . SER A 1 91 ? 5.584 -11.919 -15.132 1.00 93.81 91 SER A CA 1
ATOM 712 C C . SER A 1 91 ? 6.855 -11.090 -14.905 1.00 93.81 91 SER A C 1
ATOM 714 O O . SER A 1 91 ? 7.185 -10.770 -13.765 1.00 93.81 91 SER A O 1
ATOM 716 N N . ALA A 1 92 ? 7.534 -10.682 -15.983 1.00 93.31 92 ALA A N 1
ATOM 717 C CA . ALA A 1 92 ? 8.718 -9.831 -15.917 1.00 93.31 92 ALA A CA 1
ATOM 718 C C . ALA A 1 92 ? 8.393 -8.421 -15.401 1.00 93.31 92 ALA A C 1
ATOM 720 O O . ALA A 1 92 ? 9.114 -7.896 -14.561 1.00 93.31 92 ALA A O 1
ATOM 721 N N . GLN A 1 93 ? 7.294 -7.825 -15.865 1.00 94.38 93 GLN A N 1
ATOM 722 C CA . GLN A 1 93 ? 6.826 -6.519 -15.396 1.00 94.38 93 GLN A CA 1
ATOM 723 C C . GLN A 1 93 ? 6.369 -6.575 -13.933 1.00 94.38 93 GLN A C 1
ATOM 725 O O . GLN A 1 93 ? 6.752 -5.726 -13.131 1.00 94.38 93 GLN A O 1
ATOM 730 N N . LEU A 1 94 ? 5.613 -7.609 -13.556 1.00 95.94 94 LEU A N 1
ATOM 731 C CA . LEU A 1 94 ? 5.150 -7.801 -12.183 1.00 95.94 94 LEU A CA 1
ATOM 732 C C . LEU A 1 94 ? 6.325 -7.975 -11.209 1.00 95.94 94 LEU A C 1
ATOM 734 O O . LEU A 1 94 ? 6.292 -7.441 -10.101 1.00 95.94 94 LEU A O 1
ATOM 738 N N . ALA A 1 95 ? 7.388 -8.667 -11.631 1.00 96.50 95 ALA A N 1
ATOM 739 C CA . ALA A 1 95 ? 8.611 -8.790 -10.846 1.00 96.50 95 ALA A CA 1
ATOM 740 C C . ALA A 1 95 ? 9.300 -7.437 -10.610 1.00 96.50 95 ALA A C 1
ATOM 742 O O . ALA A 1 95 ? 9.853 -7.235 -9.534 1.00 96.50 95 ALA A O 1
ATOM 743 N N . GLU A 1 96 ? 9.258 -6.506 -11.568 1.00 96.56 96 GLU A N 1
ATOM 744 C CA . GLU A 1 96 ? 9.780 -5.148 -11.368 1.00 96.56 96 GLU A CA 1
ATOM 745 C C . GLU A 1 96 ? 8.895 -4.330 -10.420 1.00 96.56 96 GLU A C 1
ATOM 747 O O . GLU A 1 96 ? 9.411 -3.703 -9.496 1.00 96.56 96 GLU A O 1
ATOM 752 N N . LEU A 1 97 ? 7.566 -4.400 -10.565 1.00 96.50 97 LEU A N 1
ATOM 753 C CA . LEU A 1 97 ? 6.633 -3.701 -9.671 1.00 96.50 97 LEU A CA 1
ATOM 754 C C . LEU A 1 97 ? 6.798 -4.141 -8.208 1.00 96.50 97 LEU A C 1
ATOM 756 O O . LEU A 1 97 ? 6.838 -3.296 -7.315 1.00 96.50 97 LEU A O 1
ATOM 760 N N . LYS A 1 98 ? 6.979 -5.442 -7.951 1.00 96.06 98 LYS A N 1
ATOM 761 C CA . LYS A 1 98 ? 7.160 -5.986 -6.590 1.00 96.06 98 LYS A CA 1
ATOM 762 C C . LYS A 1 98 ? 8.468 -5.574 -5.905 1.00 96.06 98 LYS A C 1
ATOM 764 O O . LYS A 1 98 ? 8.573 -5.713 -4.691 1.00 96.06 98 LYS A O 1
ATOM 769 N N . LYS A 1 99 ? 9.458 -5.070 -6.649 1.00 95.38 99 LYS A N 1
ATOM 770 C CA . LYS A 1 99 ? 10.716 -4.542 -6.084 1.00 95.38 99 LYS A CA 1
ATOM 771 C C . LYS A 1 99 ? 10.586 -3.103 -5.587 1.00 95.38 99 LYS A C 1
ATOM 773 O O . LYS A 1 99 ? 11.461 -2.638 -4.858 1.00 95.38 99 LYS A O 1
ATOM 778 N N . THR A 1 100 ? 9.556 -2.382 -6.029 1.00 94.69 100 THR A N 1
ATOM 779 C CA . THR A 1 100 ? 9.393 -0.960 -5.714 1.00 94.69 100 THR A CA 1
ATOM 780 C C . THR A 1 100 ? 9.188 -0.736 -4.215 1.00 94.69 100 THR A C 1
ATOM 782 O O . THR A 1 100 ? 8.641 -1.577 -3.502 1.00 94.69 100 THR A O 1
ATOM 785 N N . SER A 1 101 ? 9.651 0.411 -3.713 1.00 95.44 101 SER A N 1
ATOM 786 C CA . SER A 1 101 ? 9.473 0.808 -2.316 1.00 95.44 101 SER A CA 1
ATOM 787 C C . SER A 1 101 ? 9.237 2.313 -2.207 1.00 95.44 101 SER A C 1
ATOM 789 O O . SER A 1 101 ? 9.737 3.091 -3.020 1.00 95.44 101 SER A O 1
ATOM 791 N N . LEU A 1 102 ? 8.510 2.746 -1.172 1.00 95.00 102 LEU A N 1
ATOM 792 C CA . LEU A 1 102 ? 8.299 4.176 -0.912 1.00 95.00 102 LEU A CA 1
ATOM 793 C C . LEU A 1 102 ? 9.624 4.907 -0.629 1.00 95.00 102 LEU A C 1
ATOM 795 O O . LEU A 1 102 ? 9.806 6.049 -1.034 1.00 95.00 102 LEU A O 1
ATOM 799 N N . ALA A 1 103 ? 10.583 4.219 -0.001 1.00 94.94 103 ALA A N 1
ATOM 800 C CA . ALA A 1 103 ? 11.936 4.728 0.206 1.00 94.94 103 ALA A CA 1
ATOM 801 C C . ALA A 1 103 ? 12.626 5.056 -1.128 1.00 94.94 103 ALA A C 1
ATOM 803 O O . ALA A 1 103 ? 13.222 6.122 -1.279 1.00 94.94 103 ALA A O 1
ATOM 804 N N . ARG A 1 104 ? 12.490 4.166 -2.119 1.00 95.56 104 ARG A N 1
ATOM 805 C CA . ARG A 1 104 ? 13.021 4.396 -3.460 1.00 95.56 104 ARG A CA 1
ATOM 806 C C . ARG A 1 104 ? 12.316 5.557 -4.161 1.00 95.56 104 ARG A C 1
ATOM 808 O O . ARG A 1 104 ? 12.995 6.379 -4.766 1.00 95.56 104 ARG A O 1
ATOM 815 N N . LEU A 1 105 ? 10.993 5.661 -4.026 1.00 95.50 105 LEU A N 1
ATOM 816 C CA . LEU A 1 105 ? 10.221 6.764 -4.605 1.00 95.50 105 LEU A CA 1
ATOM 817 C C . LEU A 1 105 ? 10.738 8.132 -4.132 1.00 95.50 105 LEU A C 1
ATOM 819 O O . LEU A 1 105 ? 10.875 9.043 -4.945 1.00 95.50 105 LEU A O 1
ATOM 823 N N . PHE A 1 106 ? 11.074 8.264 -2.845 1.00 94.75 106 PHE A N 1
ATOM 824 C CA . PHE A 1 106 ? 11.671 9.492 -2.316 1.00 94.75 106 PHE A CA 1
ATOM 825 C C . PHE A 1 106 ? 13.067 9.765 -2.876 1.00 94.75 106 PHE A C 1
ATOM 827 O O . PHE A 1 106 ? 13.366 10.909 -3.197 1.00 94.75 106 PHE A O 1
ATOM 834 N N . CYS A 1 107 ? 13.905 8.740 -3.038 1.00 95.88 107 CYS A N 1
ATOM 835 C CA . CYS A 1 107 ? 15.223 8.901 -3.657 1.00 95.88 107 CYS A CA 1
ATOM 836 C C . CYS A 1 107 ? 15.147 9.360 -5.120 1.00 95.88 107 CYS A C 1
ATOM 838 O O . CYS A 1 107 ? 15.990 10.136 -5.552 1.00 95.88 107 CYS A O 1
ATOM 840 N N . ASP A 1 108 ? 14.164 8.873 -5.880 1.00 95.44 108 ASP A N 1
ATOM 841 C CA . ASP A 1 108 ? 14.046 9.179 -7.311 1.00 95.44 108 ASP A CA 1
ATOM 842 C C . ASP A 1 108 ? 13.477 10.571 -7.596 1.00 95.44 108 ASP A C 1
ATOM 844 O O . ASP A 1 108 ? 13.731 11.121 -8.664 1.00 95.44 108 ASP A O 1
ATOM 848 N N . ASN A 1 109 ? 12.692 11.128 -6.668 1.00 96.00 109 ASN A N 1
ATOM 849 C CA . ASN A 1 109 ? 11.917 12.352 -6.899 1.00 96.00 109 ASN A CA 1
ATOM 850 C C . ASN A 1 109 ? 12.230 13.483 -5.910 1.00 96.00 109 ASN A C 1
ATOM 852 O O . ASN A 1 109 ? 11.651 14.560 -6.021 1.00 96.00 109 ASN A O 1
ATOM 856 N N . GLY A 1 110 ? 13.076 13.241 -4.909 1.00 94.19 110 GLY A N 1
ATOM 857 C CA . GLY A 1 110 ? 13.413 14.226 -3.889 1.00 94.19 110 GLY A CA 1
ATOM 858 C C . GLY A 1 110 ? 14.720 14.954 -4.181 1.00 94.19 110 GLY A C 1
ATOM 859 O O . GLY A 1 110 ? 15.748 14.328 -4.445 1.00 94.19 110 GLY A O 1
ATOM 860 N N . ASP A 1 111 ? 14.707 16.276 -4.039 1.00 94.38 111 ASP A N 1
ATOM 861 C CA . ASP A 1 111 ? 15.911 17.093 -4.176 1.00 94.38 111 ASP A CA 1
ATOM 862 C C . ASP A 1 111 ? 16.887 16.832 -3.023 1.00 94.38 111 ASP A C 1
ATOM 864 O O . ASP A 1 111 ? 16.518 16.835 -1.848 1.00 94.38 111 ASP A O 1
ATOM 868 N N . HIS A 1 112 ? 18.162 16.619 -3.356 1.00 93.62 112 HIS A N 1
ATOM 869 C CA . HIS A 1 112 ? 19.250 16.415 -2.390 1.00 93.62 112 HIS A CA 1
ATOM 870 C C . HIS A 1 112 ? 19.039 15.255 -1.386 1.00 93.62 112 HIS A C 1
ATOM 872 O O . HIS A 1 112 ? 19.724 15.185 -0.361 1.00 93.62 112 HIS A O 1
ATOM 878 N N . ILE A 1 113 ? 18.157 14.294 -1.689 1.00 93.56 113 ILE A N 1
ATOM 879 C CA . ILE A 1 113 ? 17.958 13.087 -0.878 1.00 93.56 113 ILE A CA 1
ATOM 880 C C . ILE A 1 113 ? 18.988 12.024 -1.273 1.00 93.56 113 ILE A C 1
ATOM 882 O O . ILE A 1 113 ? 18.935 11.441 -2.350 1.00 93.56 113 ILE A O 1
ATOM 886 N N . SER A 1 114 ? 19.932 11.739 -0.374 1.00 93.69 114 SER A N 1
ATOM 887 C CA . SER A 1 114 ? 20.969 10.709 -0.582 1.00 93.69 114 SER A CA 1
ATOM 888 C C . SER A 1 114 ? 20.816 9.483 0.320 1.00 93.69 114 SER A C 1
ATOM 890 O O . SER A 1 114 ? 21.379 8.421 0.033 1.00 93.69 114 SER A O 1
ATOM 892 N N . LYS A 1 115 ? 20.052 9.613 1.410 1.00 93.62 115 LYS A N 1
ATOM 893 C CA . LYS A 1 115 ? 19.792 8.559 2.391 1.00 93.62 115 LYS A CA 1
ATOM 894 C C . LYS A 1 115 ? 18.338 8.597 2.831 1.00 93.62 115 LYS A C 1
ATOM 896 O O . LYS A 1 115 ? 17.786 9.670 3.057 1.00 93.62 115 LYS A O 1
ATOM 901 N N . VAL A 1 116 ? 17.756 7.420 3.011 1.00 93.00 116 VAL A N 1
ATOM 902 C CA . VAL A 1 116 ? 16.369 7.237 3.453 1.00 93.00 116 VAL A CA 1
ATOM 903 C C . VAL A 1 116 ? 16.280 6.042 4.403 1.00 93.00 116 VAL A C 1
ATOM 905 O O . VAL A 1 116 ? 17.156 5.176 4.382 1.00 93.00 116 VAL A O 1
ATOM 908 N N . PRO A 1 117 ? 15.251 5.942 5.255 1.00 91.88 117 PRO A N 1
ATOM 909 C CA . PRO A 1 117 ? 14.962 4.702 5.969 1.00 91.88 117 PRO A CA 1
ATOM 910 C C . PRO A 1 117 ? 14.676 3.574 4.973 1.00 91.88 117 PRO A C 1
ATOM 912 O O . PRO A 1 117 ? 13.990 3.798 3.978 1.00 91.88 117 PRO A O 1
ATOM 915 N N . PHE A 1 118 ? 15.148 2.354 5.247 1.00 89.75 118 PHE A N 1
ATOM 916 C CA . PHE A 1 118 ? 14.865 1.208 4.369 1.00 89.75 118 PHE A CA 1
ATOM 917 C C . PHE A 1 118 ? 13.353 0.951 4.236 1.00 89.75 118 PHE A C 1
ATOM 919 O O . PHE A 1 118 ? 12.853 0.698 3.143 1.00 89.75 118 PHE A O 1
ATOM 926 N N . ASN A 1 119 ? 12.612 1.084 5.343 1.00 89.56 119 ASN A N 1
ATOM 927 C CA . ASN A 1 119 ? 11.152 1.107 5.345 1.00 89.56 119 ASN A CA 1
ATOM 928 C C . ASN A 1 119 ? 10.659 2.504 5.738 1.00 89.56 119 ASN A C 1
ATOM 930 O O . ASN A 1 119 ? 10.704 2.875 6.909 1.00 89.56 119 ASN A O 1
ATOM 934 N N . ALA A 1 120 ? 10.175 3.261 4.755 1.00 90.94 120 ALA A N 1
ATOM 935 C CA . ALA A 1 120 ? 9.733 4.641 4.937 1.00 90.94 120 ALA A CA 1
ATOM 936 C C . ALA A 1 120 ? 8.455 4.800 5.788 1.00 90.94 120 ALA A C 1
ATOM 938 O O . ALA A 1 120 ? 8.156 5.909 6.218 1.00 90.94 120 ALA A O 1
ATOM 939 N N . LEU A 1 121 ? 7.705 3.718 6.037 1.00 90.25 121 LEU A N 1
ATOM 940 C CA . LEU A 1 121 ? 6.477 3.749 6.844 1.00 90.25 121 LEU A CA 1
ATOM 941 C C . LEU A 1 121 ? 6.726 3.478 8.331 1.00 90.25 121 LEU A C 1
ATOM 943 O O . LEU A 1 121 ? 5.851 3.722 9.161 1.00 90.25 121 LEU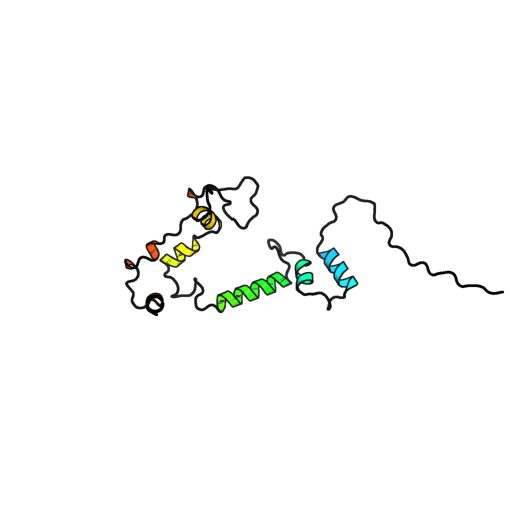 A O 1
ATOM 947 N N . LEU A 1 122 ? 7.904 2.961 8.683 1.00 86.81 122 LEU A N 1
ATOM 948 C CA . LEU A 1 122 ? 8.275 2.741 10.074 1.00 86.81 122 LEU A CA 1
ATOM 949 C C . LEU A 1 122 ? 8.988 3.975 10.607 1.00 86.81 122 LEU A C 1
ATOM 951 O O . LEU A 1 122 ? 9.822 4.565 9.922 1.00 86.81 122 LEU A O 1
ATOM 955 N N . ARG A 1 123 ? 8.705 4.333 11.866 1.00 79.31 123 ARG A N 1
ATOM 956 C CA . ARG A 1 123 ? 9.507 5.336 12.568 1.00 79.31 123 ARG A CA 1
ATOM 957 C C . ARG A 1 123 ? 10.950 4.820 12.610 1.00 79.31 123 ARG A C 1
ATOM 959 O O . ARG A 1 123 ? 11.182 3.784 13.239 1.00 79.31 123 ARG A O 1
ATOM 966 N N . PRO A 1 124 ? 11.915 5.505 11.979 1.00 64.38 124 PRO A N 1
ATOM 967 C CA . PRO A 1 124 ? 13.293 5.055 12.018 1.00 64.38 124 PRO A CA 1
ATOM 968 C C . PRO A 1 124 ? 13.772 5.096 13.468 1.00 64.38 124 PRO A C 1
ATOM 970 O O . PRO A 1 124 ? 13.583 6.102 14.156 1.00 64.38 124 PRO A O 1
ATOM 973 N N . ALA A 1 125 ? 14.434 4.037 13.940 1.00 67.44 125 ALA A N 1
ATOM 974 C CA . ALA A 1 125 ? 15.398 4.234 15.017 1.00 67.44 125 ALA A CA 1
ATOM 975 C C . ALA A 1 125 ? 16.395 5.291 14.518 1.00 67.44 125 ALA A C 1
ATOM 977 O O . ALA A 1 125 ? 16.751 5.253 13.339 1.00 67.44 125 ALA A O 1
ATOM 978 N N . ALA A 1 126 ? 16.812 6.229 15.373 1.00 59.59 126 ALA A N 1
ATOM 979 C CA . ALA A 1 126 ? 17.462 7.500 15.010 1.00 59.59 126 ALA A CA 1
ATOM 980 C C . ALA A 1 126 ? 18.710 7.426 14.085 1.00 59.59 126 ALA A C 1
ATOM 982 O O . ALA A 1 126 ? 19.260 8.461 13.727 1.00 59.59 126 ALA A O 1
ATOM 983 N N . ILE A 1 127 ? 19.168 6.231 13.691 1.00 60.81 127 ILE A N 1
ATOM 984 C CA . ILE A 1 127 ? 20.403 5.969 12.937 1.00 60.81 127 ILE A CA 1
ATOM 985 C C . ILE A 1 127 ? 20.190 4.980 11.759 1.00 60.81 127 ILE A C 1
ATOM 987 O O . ILE A 1 127 ? 21.098 4.749 10.966 1.00 60.81 127 ILE A O 1
ATOM 991 N N . ALA A 1 128 ? 19.000 4.397 11.573 1.00 77.25 128 ALA A N 1
ATOM 992 C CA . ALA A 1 128 ? 18.777 3.339 10.576 1.00 77.25 128 ALA A CA 1
ATOM 993 C C . ALA A 1 128 ? 18.390 3.896 9.189 1.00 77.25 128 ALA A C 1
ATOM 995 O O . ALA A 1 128 ? 17.249 3.757 8.743 1.00 77.25 128 ALA A O 1
ATOM 996 N N . THR A 1 129 ? 19.337 4.537 8.501 1.00 88.94 129 THR A N 1
ATOM 997 C CA . THR A 1 129 ? 19.166 4.986 7.105 1.00 88.94 129 THR A CA 1
ATOM 998 C C . THR A 1 129 ? 20.101 4.232 6.167 1.00 88.94 129 THR A C 1
ATOM 1000 O O . THR A 1 129 ? 21.191 3.814 6.557 1.00 88.94 129 THR A O 1
ATOM 1003 N N . VAL A 1 130 ? 19.675 4.064 4.919 1.00 91.69 130 VAL A N 1
ATOM 1004 C CA . VAL A 1 130 ? 20.442 3.425 3.848 1.00 91.69 130 VAL A CA 1
ATOM 1005 C C . VAL A 1 130 ? 20.681 4.418 2.708 1.00 91.69 130 VAL A C 1
ATOM 1007 O O . VAL A 1 130 ? 19.823 5.270 2.457 1.00 91.69 130 VAL A O 1
ATOM 1010 N N . PRO A 1 131 ? 21.827 4.348 2.007 1.00 94.94 131 PRO A N 1
ATOM 1011 C CA . PRO A 1 131 ? 22.054 5.145 0.806 1.00 94.94 131 PRO A CA 1
ATOM 1012 C C . PRO A 1 131 ? 21.061 4.786 -0.302 1.00 94.94 131 PRO A C 1
ATOM 1014 O O . PRO A 1 131 ? 20.795 3.606 -0.531 1.00 94.94 131 PRO A O 1
ATOM 1017 N N . CYS A 1 132 ? 20.597 5.781 -1.059 1.00 95.06 132 CYS A N 1
ATOM 1018 C CA . CYS A 1 132 ? 19.701 5.571 -2.202 1.00 95.06 132 CYS A CA 1
ATOM 1019 C C . CYS A 1 132 ? 20.282 4.612 -3.257 1.00 95.06 132 CYS A C 1
ATOM 1021 O O . CYS A 1 132 ? 19.550 3.833 -3.864 1.00 95.06 132 CYS A O 1
ATOM 1023 N N . ALA A 1 133 ? 21.609 4.612 -3.428 1.00 94.31 133 ALA A N 1
ATOM 1024 C CA . ALA A 1 133 ? 22.312 3.699 -4.329 1.00 94.31 133 ALA A CA 1
ATOM 1025 C C . ALA A 1 133 ? 22.160 2.213 -3.945 1.00 94.31 133 ALA A C 1
ATOM 1027 O O . ALA A 1 133 ? 22.292 1.348 -4.805 1.00 94.31 133 ALA A O 1
ATOM 1028 N N . GLY A 1 134 ? 21.874 1.914 -2.672 1.00 91.81 134 GLY A N 1
ATOM 1029 C CA . GLY A 1 134 ? 21.650 0.552 -2.183 1.00 91.81 134 GLY A CA 1
ATOM 1030 C C . GLY A 1 134 ? 20.213 0.050 -2.354 1.00 91.81 134 GLY A C 1
ATOM 1031 O O . GLY A 1 134 ? 19.932 -1.094 -2.006 1.00 91.81 134 GLY A O 1
ATOM 1032 N N . LEU A 1 135 ? 19.295 0.882 -2.855 1.00 94.44 135 LEU A N 1
ATOM 1033 C CA . LEU A 1 135 ? 17.900 0.503 -3.073 1.00 94.44 135 LEU A CA 1
ATOM 1034 C C . LEU A 1 135 ? 17.681 -0.006 -4.498 1.00 94.44 135 LEU A C 1
ATOM 1036 O O . LEU A 1 135 ? 18.162 0.591 -5.464 1.00 94.44 135 LEU A O 1
ATOM 1040 N N . ALA A 1 136 ? 16.900 -1.082 -4.624 1.00 94.81 136 ALA A N 1
ATOM 1041 C CA . ALA A 1 136 ? 16.494 -1.627 -5.915 1.00 94.81 136 ALA A CA 1
ATOM 1042 C C . ALA A 1 136 ? 15.803 -0.555 -6.776 1.00 94.81 136 ALA A C 1
ATOM 1044 O O . ALA A 1 136 ? 14.995 0.229 -6.276 1.00 94.81 136 ALA A O 1
ATOM 1045 N N . GLN A 1 137 ? 16.132 -0.532 -8.069 1.00 94.94 137 GLN A N 1
ATOM 1046 C CA . GLN A 1 137 ? 15.540 0.384 -9.045 1.00 94.94 137 GLN A CA 1
ATOM 1047 C C . GLN A 1 137 ? 14.536 -0.370 -9.916 1.00 94.94 137 GLN A C 1
ATOM 1049 O O . GLN A 1 137 ? 14.743 -1.547 -10.215 1.00 94.94 137 GLN A O 1
ATOM 1054 N N . LEU A 1 138 ? 13.481 0.317 -10.351 1.00 94.50 138 LEU A N 1
ATOM 1055 C CA . LEU A 1 138 ? 12.513 -0.224 -11.299 1.00 94.50 138 LEU A CA 1
ATOM 1056 C C . LEU A 1 138 ? 13.136 -0.299 -12.704 1.00 94.50 138 LEU A C 1
ATOM 1058 O O . LEU A 1 138 ? 13.480 0.732 -13.283 1.00 94.50 1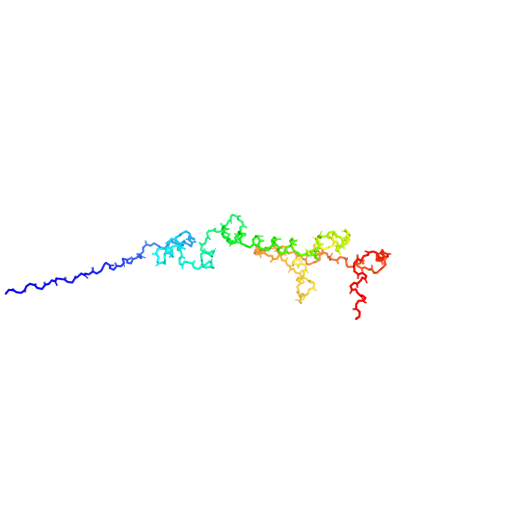38 LEU A O 1
ATOM 1062 N N . ASP A 1 139 ? 13.250 -1.498 -13.284 1.00 94.94 139 ASP A N 1
ATOM 1063 C CA . ASP A 1 139 ? 13.731 -1.647 -14.663 1.00 94.94 139 ASP A CA 1
ATOM 1064 C C . ASP A 1 139 ? 12.605 -1.438 -15.691 1.00 94.94 139 ASP A C 1
ATOM 1066 O O . ASP A 1 139 ? 11.910 -2.371 -16.106 1.00 94.94 139 ASP A O 1
ATOM 1070 N N . LEU A 1 140 ? 12.454 -0.200 -16.164 1.00 93.25 140 LEU A N 1
ATOM 1071 C CA . LEU A 1 140 ? 11.436 0.161 -17.157 1.00 93.25 140 LEU A CA 1
ATOM 1072 C C . LEU A 1 140 ? 11.659 -0.457 -18.547 1.00 93.25 140 LEU A C 1
ATOM 1074 O O . LEU A 1 140 ? 10.744 -0.446 -19.372 1.00 93.25 140 LEU A O 1
ATOM 1078 N N . ARG A 1 141 ? 12.815 -1.078 -18.825 1.00 93.19 141 ARG A N 1
ATOM 1079 C CA . ARG A 1 141 ? 13.050 -1.764 -20.111 1.00 93.19 141 ARG A CA 1
ATOM 1080 C C . ARG A 1 141 ? 12.085 -2.931 -20.327 1.00 93.19 141 ARG A C 1
ATOM 1082 O O . ARG A 1 141 ? 11.846 -3.312 -21.471 1.00 93.19 141 ARG A O 1
ATOM 1089 N N . LYS A 1 142 ? 11.470 -3.465 -19.261 1.00 91.31 142 LYS A N 1
ATOM 1090 C CA . LYS A 1 142 ? 10.415 -4.495 -19.348 1.00 91.31 142 LYS A CA 1
ATOM 1091 C C . LYS A 1 142 ? 9.113 -3.996 -19.991 1.00 91.31 142 LYS A C 1
ATOM 1093 O O . LYS A 1 142 ? 8.249 -4.805 -20.308 1.00 91.31 142 LYS A O 1
ATOM 1098 N N . TRP A 1 143 ? 8.980 -2.688 -20.209 1.00 89.62 143 TRP A N 1
ATOM 1099 C CA . TRP A 1 143 ? 7.886 -2.063 -20.955 1.00 89.62 143 TRP A CA 1
ATOM 1100 C C . TRP A 1 143 ? 8.301 -1.611 -22.361 1.00 89.62 143 TRP A C 1
ATOM 1102 O O . TRP A 1 143 ? 7.497 -0.990 -23.055 1.00 89.62 143 TRP A O 1
ATOM 1112 N N . SER A 1 144 ? 9.528 -1.920 -22.809 1.00 88.62 144 SER A N 1
ATOM 1113 C CA . SER A 1 144 ? 9.950 -1.589 -24.173 1.00 88.62 144 SER A CA 1
ATOM 1114 C C . SER A 1 144 ? 9.034 -2.253 -25.201 1.00 88.62 144 SER A C 1
ATOM 1116 O O . SER A 1 144 ? 8.698 -3.434 -25.082 1.00 88.62 144 SER A O 1
ATOM 1118 N N . ARG A 1 145 ? 8.674 -1.497 -26.245 1.00 68.25 145 ARG A N 1
ATOM 1119 C CA . ARG A 1 145 ? 7.811 -1.941 -27.349 1.00 68.25 145 ARG A CA 1
ATOM 1120 C C . ARG A 1 145 ? 8.342 -3.198 -28.037 1.00 68.25 145 ARG A C 1
ATOM 1122 O O . ARG A 1 145 ? 7.546 -4.006 -28.492 1.00 68.25 145 ARG A O 1
ATOM 1129 N N . ASP A 1 146 ? 9.652 -3.415 -28.019 1.00 63.53 146 ASP A N 1
ATOM 1130 C CA . ASP A 1 146 ? 10.284 -4.595 -28.618 1.00 63.53 146 ASP A CA 1
ATOM 1131 C C . ASP A 1 146 ? 9.933 -5.903 -27.880 1.00 63.53 146 ASP A C 1
ATOM 1133 O O . ASP A 1 146 ? 10.046 -6.988 -28.443 1.00 63.53 146 ASP A O 1
ATOM 1137 N N . GLN A 1 147 ? 9.478 -5.813 -26.624 1.00 54.38 147 GLN A N 1
ATOM 1138 C CA . GLN A 1 147 ? 8.946 -6.938 -25.838 1.00 54.38 147 GLN A CA 1
ATOM 1139 C C . GLN A 1 147 ? 7.426 -7.103 -26.011 1.00 54.38 147 GLN A C 1
ATOM 1141 O O . GLN A 1 147 ? 6.856 -8.144 -25.685 1.00 54.38 147 GLN A O 1
ATOM 1146 N N . ILE A 1 148 ? 6.762 -6.079 -26.550 1.00 56.41 148 ILE A N 1
ATOM 1147 C CA . ILE A 1 148 ? 5.352 -6.072 -26.916 1.00 56.41 148 ILE A CA 1
ATOM 1148 C C . ILE A 1 148 ? 5.281 -6.496 -28.392 1.00 56.41 148 ILE A C 1
ATOM 1150 O O . ILE A 1 148 ? 5.077 -5.678 -29.287 1.00 56.41 148 ILE A O 1
ATOM 1154 N N . SER A 1 149 ? 5.511 -7.779 -28.675 1.00 52.12 149 SER A N 1
ATOM 1155 C CA . SER A 1 149 ? 5.253 -8.382 -29.997 1.00 52.12 149 SER A CA 1
ATOM 1156 C C . SER A 1 149 ? 4.019 -9.292 -29.997 1.00 52.12 149 SER A C 1
ATOM 1158 O O . SER A 1 149 ? 3.591 -9.780 -31.043 1.00 52.12 149 SER A O 1
ATOM 1160 N N . ASN A 1 150 ? 3.404 -9.501 -28.829 1.00 54.78 150 ASN A N 1
ATOM 1161 C CA . ASN A 1 150 ? 2.248 -10.372 -28.685 1.00 54.78 150 ASN A CA 1
ATOM 1162 C C . ASN A 1 150 ? 0.942 -9.572 -28.785 1.00 54.78 150 ASN A C 1
ATOM 1164 O O . ASN A 1 150 ? 0.429 -9.099 -27.771 1.00 54.78 150 ASN A O 1
ATOM 1168 N N . LYS A 1 151 ? 0.403 -9.454 -30.008 1.00 53.25 151 LYS A N 1
ATOM 1169 C CA . LYS A 1 151 ? -0.825 -8.719 -30.407 1.00 53.25 151 LYS A CA 1
ATOM 1170 C C . LYS A 1 151 ? -2.102 -9.028 -29.594 1.00 53.25 151 LYS A C 1
ATOM 1172 O O . LYS A 1 151 ? -3.134 -8.410 -29.828 1.00 53.25 151 LYS A O 1
ATOM 1177 N N . ASN A 1 152 ? -2.038 -9.947 -28.634 1.00 54.56 152 ASN A N 1
ATOM 1178 C CA . ASN A 1 152 ? -3.129 -10.322 -27.736 1.00 54.56 152 ASN A CA 1
ATOM 1179 C C . ASN A 1 152 ? -3.110 -9.558 -26.398 1.00 54.56 152 ASN A C 1
ATOM 1181 O O . ASN A 1 152 ? -3.935 -9.828 -25.529 1.00 54.56 152 ASN A O 1
ATOM 1185 N N . ASN A 1 153 ? -2.171 -8.627 -26.194 1.00 55.59 153 ASN A N 1
ATOM 1186 C CA . ASN A 1 153 ? -2.112 -7.840 -24.966 1.00 55.59 153 ASN A CA 1
ATOM 1187 C C . ASN A 1 153 ? -3.171 -6.719 -24.975 1.00 55.59 153 ASN A C 1
ATOM 1189 O O . ASN A 1 153 ? -3.197 -5.871 -25.866 1.00 55.59 153 ASN A O 1
ATOM 1193 N N . ILE A 1 154 ? -4.016 -6.694 -23.945 1.00 58.91 154 ILE A N 1
ATOM 1194 C CA . ILE A 1 154 ? -5.022 -5.659 -23.654 1.00 58.91 154 ILE A CA 1
ATOM 1195 C C . ILE A 1 154 ? -4.441 -4.233 -23.730 1.00 58.91 154 ILE A C 1
ATOM 1197 O O . ILE A 1 154 ? -5.138 -3.309 -24.149 1.00 58.91 154 ILE A O 1
ATOM 1201 N N . PHE A 1 155 ? -3.154 -4.047 -23.417 1.00 54.44 155 PHE A N 1
ATOM 1202 C CA . PHE A 1 155 ? -2.485 -2.749 -23.545 1.00 54.44 155 PHE A CA 1
ATOM 1203 C C . PHE A 1 155 ? -2.425 -2.207 -24.985 1.00 54.44 155 PHE A C 1
ATOM 1205 O O . PHE A 1 155 ? -2.469 -0.992 -25.155 1.00 54.44 155 PHE A O 1
ATOM 1212 N N . TYR A 1 156 ? -2.409 -3.057 -26.025 1.00 54.84 156 TYR A N 1
ATOM 1213 C CA . TYR A 1 156 ? -2.500 -2.586 -27.419 1.00 54.84 156 TYR A CA 1
ATOM 1214 C C . TYR A 1 156 ? -3.833 -1.905 -27.731 1.00 54.84 156 TYR A C 1
ATOM 1216 O O . TYR A 1 156 ? -3.877 -1.003 -28.570 1.00 54.84 156 TYR A O 1
ATOM 1224 N N . TYR A 1 157 ? -4.915 -2.348 -27.087 1.00 52.69 157 TYR A N 1
ATOM 1225 C CA . TYR A 1 157 ? -6.244 -1.792 -27.315 1.00 52.69 157 TYR A CA 1
ATOM 1226 C C . TYR A 1 157 ? -6.431 -0.467 -26.570 1.00 52.69 157 TYR A C 1
ATOM 1228 O O . TYR A 1 157 ? -7.103 0.416 -27.088 1.00 52.69 157 TYR A O 1
ATOM 1236 N N . LEU A 1 158 ? -5.792 -0.275 -25.410 1.00 53.91 158 LEU A N 1
ATOM 1237 C CA . LEU A 1 158 ? -5.925 0.957 -24.618 1.00 53.91 158 LEU A CA 1
ATOM 1238 C C . LEU A 1 158 ? -5.097 2.135 -25.155 1.00 53.91 158 LEU A C 1
ATOM 1240 O O . LEU A 1 158 ? -5.492 3.279 -24.972 1.00 53.91 158 LEU A O 1
ATOM 1244 N N . THR A 1 159 ? -3.989 1.886 -25.860 1.00 54.41 159 THR A N 1
ATOM 1245 C CA . THR A 1 159 ? -3.175 2.956 -26.472 1.00 54.41 159 THR A CA 1
ATOM 1246 C C . THR A 1 159 ? -3.649 3.383 -27.867 1.00 54.41 159 THR A C 1
ATOM 1248 O O . THR A 1 159 ? -3.029 4.256 -28.466 1.00 54.41 159 THR A O 1
ATOM 1251 N N . ASN A 1 160 ? -4.700 2.755 -28.411 1.00 45.38 160 ASN A N 1
ATOM 1252 C CA . ASN A 1 160 ? -5.255 3.052 -29.742 1.00 45.38 160 ASN A CA 1
ATOM 1253 C C . ASN A 1 160 ? -6.668 3.658 -29.713 1.00 45.38 160 ASN A C 1
ATOM 1255 O O . ASN A 1 160 ? -7.254 3.872 -30.773 1.00 45.38 160 ASN A O 1
ATOM 1259 N N . PHE A 1 161 ? -7.211 3.980 -28.537 1.00 45.44 161 PHE A N 1
ATOM 1260 C CA . PHE A 1 161 ? -8.359 4.881 -28.456 1.00 45.44 161 PHE A CA 1
ATOM 1261 C C . PHE A 1 161 ? -7.855 6.315 -28.611 1.00 45.44 161 PHE A C 1
ATOM 1263 O O . PHE A 1 161 ? -7.400 6.942 -27.656 1.00 45.44 161 PHE A O 1
ATOM 1270 N N . ARG A 1 162 ? -7.861 6.773 -29.862 1.00 46.31 162 ARG A N 1
ATOM 1271 C CA . ARG A 1 162 ? -7.825 8.190 -30.211 1.00 46.31 162 ARG A CA 1
ATOM 1272 C C . ARG A 1 162 ? -9.143 8.852 -29.826 1.00 46.31 162 ARG A C 1
ATOM 1274 O O . ARG A 1 162 ? -10.186 8.184 -30.004 1.00 46.31 162 ARG A O 1
#

Organism: NCBI:txid157864

Secondary structure (DSSP, 8-state):
---PPPP----PPP------S-----HHHHHHHHHHHH-GGGS-HHHHHHHSPPPTT-SS-HHHHHHHHHHHHHHHHH-TT-TTSBTTB-HHHHHHHTT--HHHHHHHHSTT--EEESSTTSPPPTT-EEEGGGS----GGGG-GGG---TT-HHHHHTT--

pLDDT: mean 79.92, std 19.9, range [35.03, 98.62]

Foldseek 3Di:
DDDDDDDDDDDDPDPPDDDPDDPPLQLVVVLVVVCVPQNPVRDDPVRNFQSADADVVGPTHPVCCVVVVVVVVCVQVVDPLNPPDPLNADPVQVVLVVLDAPQLVCVVPPDPDQWDAPHNVDDDPPPRIDGNVPGDDRDCCSVDCVVVPPPPRPVVVVVPPD

Sequence (162 aa):
MLTQPLPMSSPRPRSVLGTERSLRTDAFFLFQLICSFYGLNDIDLYVGGLVEKPLIGALVGPTFACIIGDQLKRTRDGDRFYYENPGIFSSAQLAELKKTSLARLFCDNGDHISKVPFNALLRPAAIATVPCAGLAQLDLRKWSRDQISNKNNIFYYLTNFR